Protein AF-A0A848ZI78-F1 (afdb_monomer_lite)

Structure (mmCIF, N/CA/C/O backbone):
data_AF-A0A848ZI78-F1
#
_entry.id   AF-A0A848ZI78-F1
#
loop_
_atom_site.group_PDB
_atom_site.id
_atom_site.type_symbol
_atom_site.label_atom_id
_atom_site.label_alt_id
_atom_site.label_comp_id
_atom_site.label_asym_id
_atom_site.label_entity_id
_atom_site.label_seq_id
_atom_site.pdbx_PDB_ins_code
_atom_site.Cartn_x
_atom_site.Cartn_y
_atom_site.Cartn_z
_atom_site.occupancy
_atom_site.B_iso_or_equiv
_atom_site.auth_seq_id
_atom_site.auth_comp_id
_atom_site.auth_asym_id
_atom_site.auth_atom_id
_atom_site.pdbx_PDB_model_num
ATOM 1 N N . MET A 1 1 ? -12.885 -4.141 -6.920 1.00 75.38 1 MET A N 1
ATOM 2 C CA . MET A 1 1 ? -11.736 -4.502 -6.069 1.00 75.38 1 MET A CA 1
ATOM 3 C C . MET A 1 1 ? -11.711 -6.013 -5.951 1.00 75.38 1 MET A C 1
ATOM 5 O O . MET A 1 1 ? -12.783 -6.585 -5.788 1.00 75.38 1 MET A O 1
ATOM 9 N N . LYS A 1 2 ? -10.540 -6.645 -6.035 1.00 83.25 2 LYS A N 1
ATOM 10 C CA . LYS A 1 2 ? -10.377 -8.096 -5.896 1.00 83.25 2 LYS A CA 1
ATOM 11 C C . LYS A 1 2 ? -9.425 -8.400 -4.746 1.00 83.25 2 LYS A C 1
ATOM 13 O O . LYS A 1 2 ? -8.240 -8.080 -4.825 1.00 83.25 2 LYS A O 1
ATOM 18 N N . ILE A 1 3 ? -9.973 -8.996 -3.688 1.00 86.19 3 ILE A N 1
ATOM 19 C CA . ILE A 1 3 ? -9.254 -9.358 -2.465 1.00 86.19 3 ILE A CA 1
ATOM 20 C C . ILE A 1 3 ? -9.139 -10.881 -2.408 1.00 86.19 3 ILE A C 1
ATOM 22 O O . ILE A 1 3 ? -10.129 -11.587 -2.591 1.00 86.19 3 ILE A O 1
ATOM 26 N N . GLY A 1 4 ? -7.933 -11.374 -2.162 1.00 90.44 4 GLY A N 1
ATOM 27 C CA . GLY A 1 4 ? -7.633 -12.770 -1.881 1.00 90.44 4 GLY A CA 1
ATOM 28 C C . GLY A 1 4 ? -6.796 -12.903 -0.616 1.00 90.44 4 GLY A C 1
ATOM 29 O O . GLY A 1 4 ? -6.452 -11.914 0.034 1.00 90.44 4 GLY A O 1
ATOM 30 N N . VAL A 1 5 ? -6.467 -14.143 -0.281 1.00 94.19 5 VAL A N 1
ATOM 31 C CA . VAL A 1 5 ? -5.531 -14.482 0.788 1.00 94.19 5 VAL A CA 1
ATOM 32 C C . VAL A 1 5 ? -4.508 -15.439 0.194 1.00 94.19 5 VAL A C 1
ATOM 34 O O . VAL A 1 5 ? -4.903 -16.398 -0.472 1.00 94.19 5 VAL A O 1
ATOM 37 N N . ASP A 1 6 ? -3.220 -15.151 0.364 1.00 94.25 6 ASP A N 1
ATOM 38 C CA . ASP A 1 6 ? -2.155 -16.040 -0.110 1.00 94.25 6 ASP A CA 1
ATOM 39 C C . ASP A 1 6 ? -1.918 -17.218 0.855 1.00 94.25 6 ASP A C 1
ATOM 41 O O . ASP A 1 6 ? -2.559 -17.353 1.902 1.00 94.25 6 ASP A O 1
ATOM 45 N N . GLU A 1 7 ? -0.978 -18.095 0.508 1.00 95.38 7 GLU A N 1
ATOM 46 C CA . GLU A 1 7 ? -0.602 -19.246 1.337 1.00 95.38 7 GLU A CA 1
ATOM 47 C C . GLU A 1 7 ? -0.009 -18.859 2.706 1.00 95.38 7 GLU A C 1
ATOM 49 O O . GLU A 1 7 ? -0.057 -19.651 3.650 1.00 95.38 7 GLU A O 1
ATOM 54 N N . PHE A 1 8 ? 0.479 -17.623 2.846 1.00 95.75 8 PHE A N 1
ATOM 55 C CA . PHE A 1 8 ? 1.043 -17.061 4.074 1.00 95.75 8 PHE A CA 1
ATOM 56 C C . PHE A 1 8 ? 0.024 -16.270 4.901 1.00 95.75 8 PHE A C 1
ATOM 58 O O . PHE A 1 8 ? 0.369 -15.718 5.946 1.00 95.75 8 PHE A O 1
ATOM 65 N N . LYS A 1 9 ? -1.248 -16.266 4.488 1.00 92.12 9 LYS A N 1
ATOM 66 C CA . LYS A 1 9 ? -2.347 -15.524 5.120 1.00 92.12 9 LYS A CA 1
ATOM 67 C C . LYS A 1 9 ? -2.232 -14.002 5.004 1.00 92.12 9 LYS A C 1
ATOM 69 O O . LYS A 1 9 ? -2.882 -13.287 5.770 1.00 92.12 9 LYS A O 1
ATOM 74 N N . HIS A 1 10 ? -1.464 -13.488 4.049 1.00 92.00 10 HIS A N 1
ATOM 75 C CA . HIS A 1 10 ? -1.508 -12.070 3.721 1.00 92.00 10 HIS A CA 1
ATOM 76 C C . HIS A 1 10 ? -2.785 -11.750 2.952 1.00 92.00 10 HIS A C 1
ATOM 78 O O . HIS A 1 10 ? -3.228 -12.520 2.099 1.00 92.00 10 HIS A O 1
ATOM 84 N N . ILE A 1 11 ? -3.365 -10.583 3.227 1.00 88.06 11 ILE A N 1
ATOM 85 C CA . ILE A 1 11 ? -4.440 -10.038 2.402 1.00 88.06 11 ILE A CA 1
ATOM 86 C C . ILE A 1 11 ? -3.807 -9.527 1.109 1.00 88.06 11 ILE A C 1
ATOM 88 O O . ILE A 1 11 ? -2.979 -8.618 1.142 1.00 88.06 11 ILE A O 1
ATOM 92 N N . VAL A 1 12 ? -4.211 -10.092 -0.027 1.00 88.44 12 VAL A N 1
ATOM 93 C CA . VAL A 1 12 ? -3.694 -9.710 -1.345 1.00 88.44 12 VAL A CA 1
ATOM 94 C C . VAL A 1 12 ? -4.771 -8.969 -2.118 1.00 88.44 12 VAL A C 1
ATOM 96 O O . VAL A 1 12 ? -5.841 -9.511 -2.393 1.00 88.44 12 VAL A O 1
ATOM 99 N N . ILE A 1 13 ? -4.479 -7.730 -2.503 1.00 83.69 13 ILE A N 1
ATOM 100 C CA . ILE A 1 13 ? -5.366 -6.908 -3.327 1.00 83.69 13 ILE A CA 1
ATOM 101 C C . ILE A 1 13 ? -4.798 -6.900 -4.743 1.00 83.69 13 ILE A C 1
ATOM 103 O O . ILE A 1 13 ? -3.762 -6.299 -4.994 1.00 83.69 13 ILE A O 1
ATOM 107 N N . THR A 1 14 ? -5.463 -7.599 -5.661 1.00 83.88 14 THR A N 1
ATOM 108 C CA . THR A 1 14 ? -4.990 -7.760 -7.053 1.00 83.88 14 THR A CA 1
ATOM 109 C C . THR A 1 14 ? -5.611 -6.754 -8.012 1.00 83.88 14 THR A C 1
ATOM 111 O O . THR A 1 14 ? -5.056 -6.481 -9.068 1.00 83.88 14 THR A O 1
ATOM 114 N N . GLU A 1 15 ? -6.742 -6.161 -7.630 1.00 77.06 15 GLU A N 1
ATOM 115 C CA . GLU A 1 15 ? -7.398 -5.097 -8.384 1.00 77.06 15 GLU A CA 1
ATOM 116 C C . GLU A 1 15 ? -7.979 -4.089 -7.394 1.00 77.06 15 GLU A C 1
ATOM 118 O O . GLU A 1 15 ? -8.813 -4.450 -6.559 1.00 77.06 15 GLU A O 1
ATOM 123 N N . ALA A 1 16 ? -7.580 -2.824 -7.490 1.00 69.81 16 ALA A N 1
ATOM 124 C CA . ALA A 1 16 ? -8.131 -1.728 -6.703 1.00 69.81 16 ALA A CA 1
ATOM 125 C C . ALA A 1 16 ? -8.403 -0.539 -7.631 1.00 69.81 16 ALA A C 1
ATOM 127 O O . ALA A 1 16 ? -7.498 0.199 -7.994 1.00 69.81 16 ALA A O 1
ATOM 128 N N . TYR A 1 17 ? -9.664 -0.352 -8.028 1.00 67.88 17 TYR A N 1
ATOM 129 C CA . TYR A 1 17 ? -10.077 0.797 -8.853 1.00 67.88 17 TYR A CA 1
ATOM 130 C C . TYR A 1 17 ? -10.090 2.119 -8.067 1.00 67.88 17 TYR A C 1
ATOM 132 O O . TYR A 1 17 ? -10.269 3.196 -8.627 1.00 67.88 17 TYR A O 1
ATOM 140 N N . SER A 1 18 ? -9.959 2.040 -6.746 1.00 75.44 18 SER A N 1
ATOM 141 C CA . SER A 1 18 ? -9.899 3.167 -5.822 1.00 75.44 18 SER A CA 1
ATOM 142 C C . SER A 1 18 ? -8.970 2.791 -4.673 1.00 75.44 18 SER A C 1
ATOM 144 O O . SER A 1 18 ? -8.811 1.602 -4.383 1.00 75.44 18 SER A O 1
ATOM 146 N N . GLY A 1 19 ? -8.358 3.793 -4.041 1.00 82.38 19 GLY A N 1
ATOM 147 C CA . GLY A 1 19 ? -7.461 3.576 -2.909 1.00 82.38 19 GLY A CA 1
ATOM 148 C C . GLY A 1 19 ? -8.139 2.822 -1.760 1.00 82.38 19 GLY A C 1
ATOM 149 O O . GLY A 1 19 ? -9.350 2.908 -1.557 1.00 82.38 19 GLY A O 1
ATOM 150 N N . VAL A 1 20 ? -7.340 2.071 -1.016 1.00 87.38 20 VAL A N 1
ATOM 151 C CA . VAL A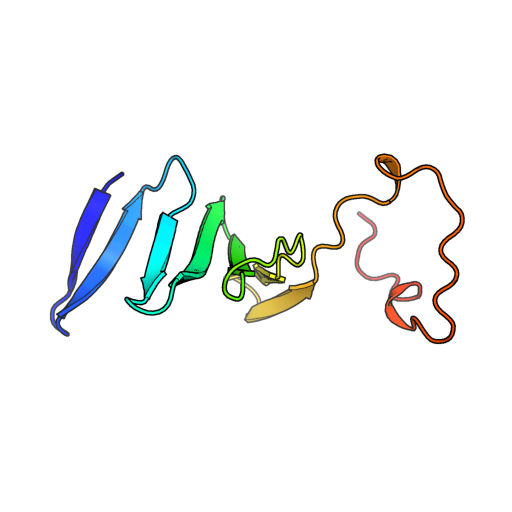 1 20 ? -7.714 1.353 0.201 1.00 87.38 20 VAL A CA 1
ATOM 152 C C . VAL A 1 20 ? -7.332 2.222 1.388 1.00 87.38 20 VAL A C 1
ATOM 154 O O . VAL A 1 20 ? -6.239 2.777 1.417 1.00 87.38 20 VAL A O 1
ATOM 157 N N . MET A 1 21 ? -8.212 2.324 2.377 1.00 89.25 21 MET A N 1
ATOM 158 C CA . MET A 1 21 ? -7.910 2.980 3.645 1.00 89.25 21 MET A CA 1
ATOM 159 C C . MET A 1 21 ? -7.961 1.936 4.753 1.00 89.25 21 MET A C 1
ATOM 161 O O . MET A 1 21 ? -8.971 1.246 4.894 1.00 89.25 21 MET A O 1
ATOM 165 N N . LEU A 1 22 ? -6.888 1.811 5.528 1.00 90.25 22 LEU A N 1
ATOM 166 C CA . LEU A 1 22 ? -6.900 1.038 6.767 1.00 90.25 22 LEU A CA 1
ATOM 167 C C . LEU A 1 22 ? -6.941 2.022 7.931 1.00 90.25 22 LEU A C 1
ATOM 169 O O . LEU A 1 22 ? -6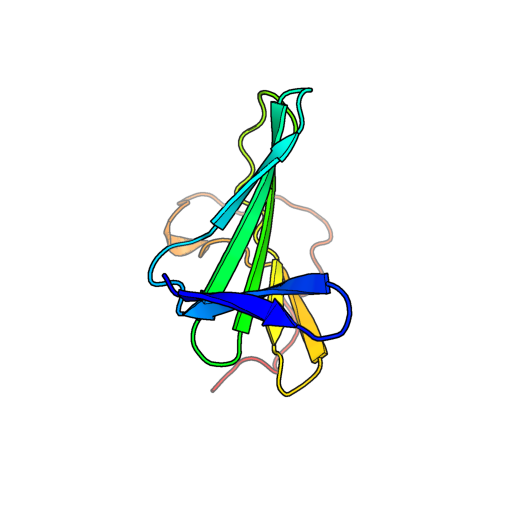.155 2.964 7.966 1.00 90.25 22 LEU A O 1
ATOM 173 N N . GLU A 1 23 ? -7.846 1.798 8.875 1.00 95.00 23 GLU A N 1
ATOM 174 C CA . GLU A 1 23 ? -8.028 2.646 10.051 1.00 95.00 23 GLU A CA 1
ATOM 175 C C . GLU A 1 23 ? -7.817 1.826 11.323 1.00 95.00 23 GLU A C 1
ATOM 177 O O . GLU A 1 23 ? -8.330 0.713 11.459 1.00 95.00 23 GLU A O 1
ATOM 182 N N . THR A 1 24 ? -7.047 2.370 12.262 1.00 95.31 24 THR A N 1
ATOM 183 C CA . THR A 1 24 ? -6.880 1.779 13.589 1.00 95.31 24 THR A CA 1
ATOM 184 C C . THR A 1 24 ? -8.058 2.144 14.488 1.00 95.31 24 THR A C 1
ATOM 186 O O . THR A 1 24 ? -8.702 3.172 14.305 1.00 95.31 24 THR A O 1
ATOM 189 N N . SER A 1 25 ? -8.290 1.373 15.552 1.00 95.94 25 SER A N 1
ATOM 190 C CA . SER A 1 25 ? -9.306 1.701 16.569 1.00 95.94 25 SER A CA 1
ATOM 191 C C . SER A 1 25 ? -9.089 3.059 17.253 1.00 95.94 25 SER A C 1
ATOM 193 O O . SER A 1 25 ? -9.998 3.601 17.877 1.00 95.94 25 SER A O 1
ATOM 195 N N . GLU A 1 26 ? -7.880 3.614 17.165 1.00 96.06 26 GLU A N 1
ATOM 196 C CA . GLU A 1 26 ? -7.541 4.931 17.699 1.00 96.06 26 GLU A CA 1
ATOM 197 C C . GLU A 1 26 ? -7.875 6.069 16.722 1.00 96.06 26 GLU A C 1
ATOM 199 O O . GLU A 1 26 ? -7.903 7.228 17.145 1.00 96.06 26 GLU A O 1
ATOM 204 N N . GLY A 1 27 ? -8.172 5.755 15.457 1.00 93.50 27 GLY A N 1
ATOM 205 C CA . GLY A 1 27 ? -8.500 6.701 14.390 1.00 93.50 27 GLY A CA 1
ATOM 206 C C . GLY A 1 27 ? -7.297 7.172 13.567 1.00 93.50 27 GLY A C 1
ATOM 207 O O . GLY A 1 27 ? -7.395 8.203 12.908 1.00 93.50 27 GLY 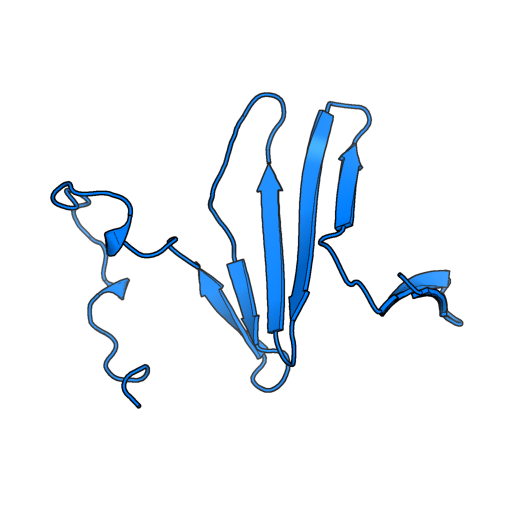A O 1
ATOM 208 N N . ASN A 1 28 ? -6.157 6.476 13.632 1.00 94.06 28 ASN A N 1
ATOM 209 C CA . ASN A 1 28 ? -5.051 6.692 12.692 1.00 94.06 28 ASN A CA 1
ATOM 210 C C . ASN A 1 28 ? -5.351 5.936 11.399 1.00 94.06 28 ASN A C 1
ATOM 212 O O . ASN A 1 28 ? -5.861 4.818 11.461 1.00 94.06 28 ASN A O 1
ATOM 216 N N . GLN A 1 29 ? -5.011 6.511 10.250 1.00 94.25 29 GLN A N 1
ATOM 217 C CA . GLN A 1 29 ? -5.312 5.911 8.958 1.00 94.25 29 GLN A CA 1
ATOM 218 C C . GLN A 1 29 ? -4.061 5.783 8.083 1.00 94.25 29 GLN A C 1
ATOM 220 O O . GLN A 1 29 ? -3.140 6.600 8.147 1.00 94.25 29 GLN A O 1
ATOM 225 N N . ILE A 1 30 ? -4.041 4.746 7.252 1.00 92.06 30 ILE A N 1
ATOM 226 C CA . ILE A 1 30 ? -3.073 4.548 6.174 1.00 92.06 30 ILE A CA 1
ATOM 227 C C . ILE A 1 30 ? -3.837 4.352 4.866 1.00 92.06 30 ILE A C 1
ATOM 229 O O . ILE A 1 30 ? -4.613 3.406 4.713 1.00 92.06 30 ILE A O 1
ATOM 233 N N . GLY A 1 31 ? -3.624 5.277 3.936 1.00 89.56 31 GLY A N 1
ATOM 234 C CA . GLY A 1 31 ? -4.144 5.217 2.579 1.00 89.56 31 GLY A CA 1
ATOM 235 C C . GLY A 1 31 ? -3.151 4.505 1.676 1.00 89.56 31 GLY A C 1
ATOM 236 O O . GLY A 1 31 ? -1.960 4.790 1.727 1.00 89.56 31 GLY A O 1
ATOM 237 N N . ILE A 1 32 ? -3.641 3.586 0.854 1.00 88.56 32 ILE A N 1
ATOM 238 C CA . ILE A 1 32 ? -2.856 2.797 -0.090 1.00 88.56 32 ILE A CA 1
ATOM 239 C C . ILE A 1 32 ? -3.522 2.886 -1.460 1.00 88.56 32 ILE A C 1
ATOM 241 O O . ILE A 1 32 ? -4.717 2.634 -1.585 1.00 88.56 32 ILE A O 1
ATOM 245 N N . CYS A 1 33 ? -2.768 3.194 -2.506 1.00 86.38 33 CYS A N 1
ATOM 246 C CA . CYS A 1 33 ? -3.256 3.170 -3.881 1.00 86.38 33 CYS A CA 1
ATOM 247 C C . CYS A 1 33 ? -2.255 2.433 -4.769 1.00 86.38 33 CYS A C 1
ATOM 249 O O . CYS A 1 33 ? -1.052 2.566 -4.580 1.00 86.38 33 CYS A O 1
ATOM 251 N N . MET A 1 34 ? -2.739 1.651 -5.731 1.00 83.88 34 MET A N 1
ATOM 252 C CA . MET A 1 34 ? -1.889 1.063 -6.766 1.00 83.88 34 MET A CA 1
ATOM 253 C C . MET A 1 34 ? -2.325 1.609 -8.117 1.00 83.88 34 MET A C 1
ATOM 255 O O . MET A 1 34 ? -3.519 1.616 -8.422 1.00 83.88 34 MET A O 1
ATOM 259 N N . ARG A 1 35 ? -1.362 2.064 -8.914 1.00 78.19 35 ARG A N 1
ATOM 260 C CA . ARG A 1 35 ? -1.570 2.520 -10.290 1.00 78.19 35 ARG A CA 1
ATOM 261 C C . ARG A 1 35 ? -0.394 2.056 -11.128 1.00 78.19 35 ARG A C 1
ATOM 263 O O . ARG A 1 35 ? 0.743 2.407 -10.814 1.00 78.19 35 ARG A O 1
ATOM 270 N N . ASP A 1 36 ? -0.677 1.289 -12.173 1.00 82.75 36 ASP A N 1
ATOM 271 C CA . ASP A 1 36 ? 0.335 0.721 -13.064 1.00 82.75 36 ASP A CA 1
ATOM 272 C C . ASP A 1 36 ? 1.451 0.016 -12.261 1.00 82.75 36 ASP A C 1
ATOM 274 O O . ASP A 1 36 ? 1.169 -0.850 -11.432 1.00 82.75 36 ASP A O 1
ATOM 278 N N . ASP A 1 37 ? 2.704 0.430 -12.448 1.00 84.00 37 ASP A N 1
ATOM 279 C CA . ASP A 1 37 ? 3.890 -0.090 -11.756 1.00 84.00 37 ASP A CA 1
ATOM 280 C C . ASP A 1 37 ? 4.225 0.660 -10.453 1.00 84.00 37 ASP A C 1
ATOM 282 O O . ASP A 1 37 ? 5.346 0.582 -9.934 1.00 84.00 37 ASP A O 1
ATOM 286 N N . THR A 1 38 ? 3.274 1.434 -9.925 1.00 85.31 38 THR A N 1
ATOM 287 C CA . THR A 1 38 ? 3.475 2.281 -8.748 1.00 85.31 38 THR A CA 1
ATOM 288 C C . THR A 1 38 ? 2.519 1.944 -7.615 1.00 85.31 38 THR A C 1
ATOM 290 O O . THR A 1 38 ? 1.341 1.637 -7.808 1.00 85.31 38 THR A O 1
ATOM 293 N N . PHE A 1 39 ? 3.056 2.027 -6.405 1.00 87.12 39 PHE A N 1
ATOM 294 C CA . PHE A 1 39 ? 2.328 1.932 -5.150 1.00 87.12 39 PHE A CA 1
ATOM 295 C C . PHE A 1 39 ? 2.445 3.273 -4.429 1.00 87.12 39 PHE A C 1
ATOM 297 O O . PHE A 1 39 ? 3.535 3.827 -4.323 1.00 87.12 39 PHE A O 1
ATOM 304 N N . GLU A 1 40 ? 1.339 3.805 -3.932 1.00 88.62 40 GLU A N 1
ATOM 305 C CA . GLU A 1 40 ? 1.287 5.075 -3.217 1.00 88.62 40 GLU A CA 1
ATOM 306 C C . GLU A 1 40 ? 0.769 4.850 -1.802 1.00 88.62 40 GLU A C 1
ATOM 308 O O . GLU A 1 40 ? -0.217 4.139 -1.601 1.00 88.62 40 GLU A O 1
ATOM 313 N N . ILE A 1 41 ? 1.415 5.482 -0.827 1.00 90.75 41 ILE A N 1
ATOM 314 C CA . ILE A 1 41 ? 1.059 5.411 0.589 1.00 90.75 41 ILE A CA 1
ATOM 315 C C . ILE A 1 41 ? 0.875 6.814 1.157 1.00 90.75 41 ILE A C 1
ATOM 317 O O . ILE A 1 41 ? 1.658 7.711 0.861 1.00 90.75 41 ILE A O 1
ATOM 321 N N . ASN A 1 42 ? -0.141 6.994 1.995 1.00 89.62 42 ASN A N 1
ATOM 322 C CA . ASN A 1 42 ? -0.336 8.190 2.807 1.00 89.62 42 ASN A CA 1
ATOM 323 C C . ASN A 1 42 ? -0.582 7.781 4.258 1.00 89.62 42 ASN A C 1
ATOM 325 O O . ASN A 1 42 ? -1.365 6.871 4.525 1.00 89.62 42 ASN A O 1
ATOM 329 N N . ILE A 1 43 ? 0.070 8.464 5.191 1.00 90.12 43 ILE A N 1
ATOM 330 C CA . ILE A 1 43 ? -0.112 8.267 6.627 1.00 90.12 43 ILE A CA 1
ATOM 331 C C . ILE A 1 43 ? -0.897 9.461 7.149 1.00 90.12 43 ILE A C 1
ATOM 333 O O . ILE A 1 43 ? -0.418 10.595 7.079 1.00 90.12 43 ILE A O 1
ATOM 337 N N . LEU A 1 44 ? -2.086 9.199 7.689 1.00 90.62 44 LEU A N 1
ATOM 338 C CA . LEU A 1 44 ? -2.987 10.208 8.231 1.00 90.62 44 LEU A CA 1
ATOM 339 C C . LEU A 1 44 ? -3.139 9.980 9.741 1.00 90.62 44 LEU A C 1
ATOM 341 O O . LEU A 1 44 ? -3.930 9.135 10.175 1.00 90.62 44 LEU A O 1
ATOM 345 N N . PRO A 1 45 ? -2.367 10.695 10.577 1.00 92.44 45 PRO A N 1
ATOM 346 C CA . PRO A 1 45 ? -2.562 10.656 12.017 1.00 92.44 45 PRO A CA 1
ATOM 347 C C . PRO A 1 45 ? -3.976 11.100 12.391 1.00 92.44 45 PRO A C 1
ATOM 349 O O . PRO A 1 45 ? -4.589 11.932 11.718 1.00 92.44 45 PRO A O 1
ATOM 352 N N . LYS A 1 46 ? -4.486 10.588 13.511 1.00 92.62 46 LYS A N 1
ATOM 353 C CA . LYS A 1 46 ? -5.814 10.934 14.022 1.00 92.62 46 LYS A CA 1
ATOM 354 C C . LYS A 1 46 ? -6.044 12.449 14.024 1.00 92.62 46 LYS A C 1
ATOM 356 O O . LYS A 1 46 ? -5.271 13.197 14.624 1.00 92.62 46 LYS A O 1
ATOM 361 N N . LYS A 1 47 ? -7.171 12.881 13.440 1.00 85.75 47 LYS A N 1
ATOM 362 C CA . LYS A 1 47 ? -7.592 14.295 13.327 1.00 85.75 47 LYS A CA 1
ATOM 363 C C . LYS A 1 47 ? -6.613 15.186 12.543 1.00 85.75 47 LYS A C 1
ATOM 365 O O . LYS A 1 47 ? -6.689 16.406 12.666 1.00 85.75 47 LYS A O 1
ATOM 370 N N . GLN A 1 48 ? -5.711 14.610 11.754 1.00 84.06 48 GLN A N 1
ATOM 371 C CA . GLN A 1 48 ? -4.832 15.354 10.861 1.00 84.06 48 GLN A CA 1
ATOM 372 C C . GLN A 1 48 ? -5.165 15.012 9.414 1.00 84.06 48 GLN A C 1
ATOM 374 O O . GLN A 1 48 ? -5.427 13.862 9.073 1.00 84.06 48 GLN A O 1
ATOM 379 N N . HIS A 1 49 ? -5.132 16.030 8.562 1.00 74.12 49 HIS A N 1
ATOM 380 C CA . HIS A 1 49 ? -5.164 15.851 7.121 1.00 74.12 49 HIS A CA 1
ATOM 381 C C . HIS A 1 49 ? -3.753 16.069 6.597 1.00 74.12 49 HIS A C 1
ATOM 383 O O . HIS A 1 49 ? -3.168 17.132 6.794 1.00 74.12 49 HIS A O 1
ATOM 389 N N . THR A 1 50 ? -3.205 15.048 5.953 1.00 73.19 50 THR A N 1
ATOM 390 C CA . THR A 1 50 ? -1.891 15.080 5.321 1.00 73.19 50 THR A CA 1
ATOM 391 C C . THR A 1 50 ? -2.078 14.796 3.833 1.00 73.19 50 THR A C 1
ATOM 393 O O . THR A 1 50 ? -2.794 13.874 3.444 1.00 73.19 50 THR A O 1
ATOM 396 N N . ASN A 1 51 ? -1.429 15.599 2.989 1.00 73.50 51 ASN A N 1
ATOM 397 C CA . ASN A 1 51 ? -1.314 15.343 1.548 1.00 73.50 51 ASN A CA 1
ATOM 398 C C . ASN A 1 51 ? 0.067 14.772 1.196 1.00 73.50 51 ASN A C 1
ATOM 400 O O . ASN A 1 51 ? 0.522 14.879 0.060 1.00 73.50 51 ASN A O 1
ATOM 404 N N . ASN A 1 52 ? 0.732 14.169 2.181 1.00 82.38 52 ASN A N 1
ATOM 405 C CA . ASN A 1 52 ? 2.063 13.607 2.028 1.00 82.38 52 ASN A CA 1
ATOM 406 C C . ASN A 1 52 ? 1.918 12.187 1.495 1.00 82.38 52 ASN A C 1
ATOM 408 O O . ASN A 1 52 ? 1.838 11.227 2.258 1.00 82.38 52 ASN A O 1
ATOM 412 N N . TRP A 1 53 ? 1.831 12.075 0.177 1.00 85.50 53 TRP A N 1
ATOM 413 C CA . TRP A 1 53 ? 1.851 10.787 -0.492 1.00 85.50 53 TRP A CA 1
ATOM 414 C C . T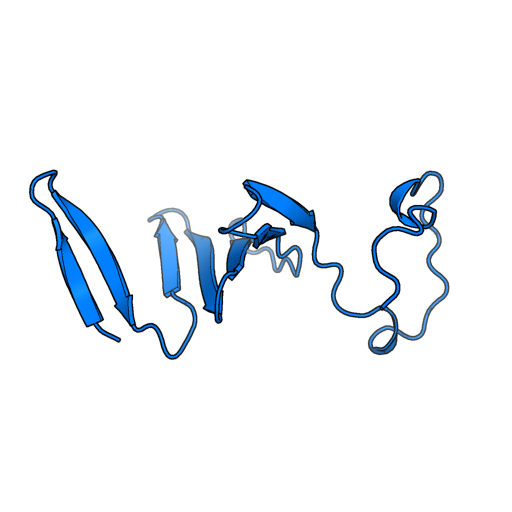RP A 1 53 ? 3.292 10.403 -0.798 1.00 85.50 53 TRP A C 1
ATOM 416 O O . TRP A 1 53 ? 4.048 11.195 -1.351 1.00 85.50 53 TRP A O 1
ATOM 426 N N . TRP A 1 54 ? 3.675 9.175 -0.483 1.00 89.38 54 TRP A N 1
ATOM 427 C CA . TRP A 1 54 ? 4.929 8.591 -0.944 1.00 89.38 54 TRP A CA 1
ATOM 428 C C . TRP A 1 54 ? 4.625 7.596 -2.053 1.00 89.38 54 TRP A C 1
ATOM 430 O O . TRP A 1 54 ? 3.749 6.749 -1.900 1.00 89.38 54 TRP A O 1
ATOM 440 N N . ARG A 1 55 ? 5.354 7.692 -3.162 1.00 89.25 55 ARG A N 1
ATOM 441 C CA . ARG A 1 55 ? 5.276 6.770 -4.291 1.00 89.25 55 ARG A CA 1
ATOM 442 C C . ARG A 1 55 ? 6.458 5.821 -4.260 1.00 89.25 55 ARG A C 1
ATOM 444 O O . ARG A 1 55 ? 7.603 6.246 -4.138 1.00 89.25 55 ARG A O 1
ATOM 451 N N . VAL A 1 56 ? 6.177 4.544 -4.442 1.00 89.88 56 VAL A N 1
ATOM 452 C CA . VAL A 1 56 ? 7.148 3.474 -4.626 1.00 89.88 56 VAL A CA 1
ATOM 453 C C . VAL A 1 56 ? 7.030 2.990 -6.066 1.00 89.88 56 VAL A C 1
ATOM 455 O O . VAL A 1 56 ? 5.956 2.572 -6.498 1.00 89.88 56 VAL A O 1
ATOM 458 N N . ASN A 1 57 ? 8.125 3.053 -6.818 1.00 90.12 57 ASN A N 1
ATOM 459 C CA . ASN A 1 57 ? 8.214 2.430 -8.134 1.00 90.12 57 ASN A CA 1
ATOM 460 C C . ASN A 1 57 ? 8.574 0.948 -7.945 1.00 90.12 57 ASN A C 1
ATOM 462 O O . ASN A 1 57 ? 9.669 0.630 -7.482 1.00 90.12 57 ASN A O 1
ATOM 466 N N . MET A 1 58 ? 7.660 0.041 -8.293 1.00 87.94 58 MET A N 1
ATOM 467 C CA . MET A 1 58 ? 7.809 -1.391 -8.008 1.00 87.94 58 MET A CA 1
ATOM 468 C C . MET A 1 58 ? 8.813 -2.100 -8.930 1.00 87.94 58 MET A C 1
ATOM 470 O O . MET A 1 58 ? 9.289 -3.177 -8.587 1.00 87.94 58 MET A O 1
ATOM 474 N N . GLN A 1 59 ? 9.181 -1.498 -10.065 1.00 91.00 59 GLN A N 1
ATOM 475 C CA . GLN A 1 59 ? 10.199 -2.043 -10.972 1.00 91.00 59 GLN A CA 1
ATOM 476 C C . GLN A 1 59 ? 11.624 -1.737 -10.499 1.00 91.00 59 GLN A C 1
ATOM 478 O O . GLN A 1 59 ? 12.525 -2.558 -10.643 1.00 91.00 59 GLN A O 1
ATOM 483 N N . THR A 1 60 ? 11.836 -0.542 -9.943 1.00 92.50 60 THR A N 1
ATOM 484 C CA . THR A 1 60 ? 13.164 -0.042 -9.548 1.00 92.50 60 THR A CA 1
ATOM 485 C C . THR A 1 60 ? 13.409 -0.090 -8.042 1.00 92.50 60 THR A C 1
ATOM 487 O O . THR A 1 60 ? 14.549 0.043 -7.607 1.00 92.50 60 THR A O 1
ATOM 490 N N . GLY A 1 61 ? 12.354 -0.230 -7.235 1.00 88.19 61 GLY A N 1
ATOM 491 C CA . GLY A 1 61 ? 12.411 -0.157 -5.774 1.00 88.19 61 GLY A CA 1
ATOM 492 C C . GLY A 1 61 ? 12.639 1.254 -5.217 1.00 88.19 61 GLY A C 1
ATOM 493 O O 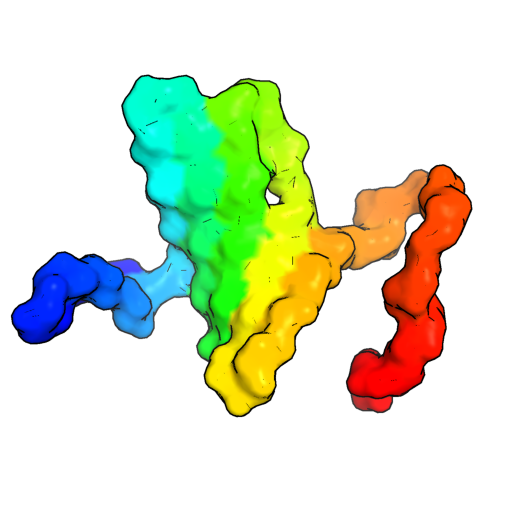. GLY A 1 61 ? 12.803 1.408 -4.007 1.00 88.19 61 GLY A O 1
ATOM 494 N N . LYS A 1 62 ? 12.663 2.293 -6.064 1.00 89.25 62 LYS A N 1
ATOM 495 C CA . LYS A 1 62 ? 12.863 3.683 -5.631 1.00 89.25 62 LYS A CA 1
ATOM 496 C C . LYS A 1 62 ? 11.613 4.234 -4.941 1.00 89.25 62 LYS A C 1
ATOM 498 O O . LYS A 1 62 ? 10.489 3.975 -5.377 1.00 89.25 62 LYS A O 1
ATOM 503 N N . ILE A 1 63 ? 11.828 5.042 -3.904 1.00 89.06 63 ILE A N 1
ATOM 504 C CA . ILE A 1 63 ? 10.780 5.729 -3.141 1.00 89.06 63 ILE A CA 1
ATOM 505 C C . ILE A 1 63 ? 10.949 7.237 -3.328 1.00 89.06 63 ILE A C 1
ATOM 507 O O . ILE A 1 63 ? 12.052 7.753 -3.157 1.00 89.06 63 ILE A O 1
ATOM 511 N N . ALA A 1 64 ? 9.865 7.937 -3.651 1.00 87.31 64 ALA A N 1
ATOM 512 C CA . ALA A 1 64 ? 9.834 9.388 -3.799 1.00 87.31 64 ALA A CA 1
ATOM 513 C C . ALA A 1 64 ? 8.634 9.981 -3.050 1.00 87.31 64 ALA A C 1
ATOM 515 O O . ALA A 1 64 ? 7.560 9.382 -3.005 1.00 87.31 64 ALA A O 1
ATOM 516 N N . SER A 1 65 ? 8.797 11.173 -2.475 1.00 82.62 65 SER A N 1
ATOM 517 C CA . SER A 1 65 ? 7.653 11.948 -1.990 1.00 82.62 65 SER A CA 1
ATOM 518 C C . SER A 1 65 ? 6.932 12.554 -3.188 1.00 82.62 65 SER A C 1
ATOM 520 O O . SER A 1 65 ? 7.543 13.270 -3.977 1.00 82.62 65 SER A O 1
ATOM 522 N N . ILE A 1 66 ? 5.631 12.314 -3.302 1.00 73.25 66 ILE A N 1
ATOM 523 C CA . ILE A 1 66 ? 4.762 13.097 -4.169 1.00 73.25 66 ILE A CA 1
ATOM 524 C C . ILE A 1 66 ? 4.441 14.370 -3.392 1.00 73.25 66 ILE A C 1
ATOM 526 O O . ILE A 1 66 ? 3.614 14.375 -2.482 1.00 73.25 66 ILE A O 1
ATOM 530 N N . ILE A 1 67 ? 5.128 15.457 -3.724 1.00 61.31 67 ILE A N 1
ATOM 531 C CA . ILE A 1 67 ? 4.594 16.779 -3.413 1.00 61.31 67 ILE A CA 1
ATOM 532 C C . ILE A 1 67 ? 3.474 16.969 -4.443 1.00 61.31 67 ILE A C 1
ATOM 534 O O . ILE A 1 67 ? 3.783 16.919 -5.634 1.00 61.31 67 ILE A O 1
ATOM 538 N N . PRO A 1 68 ? 2.189 17.079 -4.051 1.00 53.47 68 PRO A N 1
ATOM 539 C CA . PRO A 1 68 ? 1.138 17.380 -5.019 1.00 53.47 68 PRO A CA 1
ATOM 540 C C . PRO A 1 68 ? 1.556 18.634 -5.785 1.00 53.47 68 PRO A C 1
ATOM 542 O O . PRO A 1 68 ? 2.026 19.582 -5.151 1.00 53.47 68 PRO A O 1
ATOM 545 N N . ASP A 1 69 ? 1.463 18.580 -7.118 1.00 44.16 69 ASP A N 1
ATOM 546 C CA . ASP A 1 69 ? 1.998 19.592 -8.029 1.00 44.16 69 ASP A CA 1
ATOM 547 C C . ASP A 1 69 ? 1.862 21.000 -7.456 1.00 44.16 69 ASP A C 1
ATOM 549 O O . ASP A 1 69 ? 0.776 21.466 -7.092 1.00 44.16 69 ASP A O 1
ATOM 553 N N . ARG A 1 70 ? 3.007 21.679 -7.390 1.00 38.06 70 ARG A N 1
ATOM 554 C CA . ARG A 1 70 ? 3.151 23.059 -6.922 1.00 38.06 70 ARG A CA 1
ATOM 555 C C . ARG A 1 70 ? 2.279 24.038 -7.730 1.00 38.06 70 ARG A C 1
ATOM 557 O O . ARG A 1 70 ? 2.009 25.134 -7.254 1.00 38.06 70 ARG A O 1
ATOM 564 N N . ASP A 1 71 ? 1.768 23.600 -8.879 1.00 41.47 71 ASP A N 1
ATOM 565 C CA . ASP A 1 71 ? 0.859 24.330 -9.766 1.00 41.47 71 ASP A CA 1
ATOM 566 C C . ASP A 1 71 ? -0.601 24.395 -9.265 1.00 41.47 71 ASP A C 1
ATOM 568 O O . ASP A 1 71 ? -1.419 25.098 -9.854 1.00 41.47 71 ASP A O 1
ATOM 572 N N . LEU A 1 72 ? -0.955 23.703 -8.172 1.00 43.91 72 LEU A N 1
ATOM 573 C CA . LEU A 1 72 ? -2.260 23.861 -7.501 1.00 43.91 72 LEU A CA 1
ATOM 574 C C . LEU A 1 72 ? -2.201 24.709 -6.222 1.00 43.91 72 LEU A C 1
ATOM 576 O O . LEU A 1 72 ? -3.226 24.907 -5.567 1.00 43.91 72 LEU A O 1
ATOM 580 N N . LEU A 1 73 ? -1.025 25.220 -5.858 1.00 45.56 73 LEU A N 1
ATOM 581 C CA . LEU A 1 73 ? -0.829 26.086 -4.700 1.00 45.56 73 LEU A CA 1
ATOM 582 C C . LEU A 1 73 ? -0.013 27.306 -5.134 1.00 45.56 73 LEU A C 1
ATOM 584 O O . LEU A 1 73 ? 1.186 27.382 -4.873 1.00 45.56 73 LEU A O 1
ATOM 588 N N . ASP A 1 74 ? -0.677 28.263 -5.789 1.00 36.75 74 ASP A N 1
ATOM 589 C CA . ASP A 1 74 ? -0.134 29.594 -6.075 1.00 36.75 74 ASP A CA 1
ATOM 590 C C . ASP A 1 74 ? 0.387 30.251 -4.783 1.00 36.75 74 ASP A C 1
ATOM 592 O O . ASP A 1 74 ? -0.348 30.859 -4.002 1.00 36.75 74 ASP A O 1
ATOM 596 N N . GLY A 1 75 ? 1.689 30.109 -4.549 1.00 43.06 75 GLY A N 1
ATOM 597 C CA . GLY A 1 75 ? 2.414 30.719 -3.447 1.00 43.06 75 GLY A CA 1
ATOM 598 C C . GLY A 1 75 ? 3.899 30.338 -3.488 1.00 43.06 75 GLY A C 1
ATOM 599 O O . GLY A 1 75 ? 4.236 29.177 -3.732 1.00 43.06 75 GLY A O 1
ATOM 600 N N . PRO A 1 76 ? 4.834 31.284 -3.278 1.00 37.19 76 PRO A N 1
ATOM 601 C CA . PRO A 1 76 ? 6.259 30.977 -3.301 1.00 37.19 76 PRO A CA 1
ATOM 602 C C . PRO A 1 76 ? 6.617 29.996 -2.172 1.00 37.19 76 PRO A C 1
ATOM 604 O O . PRO A 1 76 ? 6.330 30.240 -1.000 1.00 37.19 76 PRO A O 1
ATOM 607 N N . CYS A 1 77 ? 7.255 28.878 -2.536 1.00 40.41 77 CYS A N 1
ATOM 608 C CA . CYS A 1 77 ? 7.793 27.899 -1.593 1.00 40.41 77 CYS A CA 1
ATOM 609 C C . CYS A 1 77 ? 8.918 28.553 -0.786 1.00 40.41 77 CYS A C 1
ATOM 611 O O . CYS A 1 77 ? 10.011 28.770 -1.303 1.00 40.41 77 CYS A O 1
ATOM 613 N N . ASN A 1 78 ? 8.629 28.874 0.472 1.00 40.53 78 ASN A N 1
ATOM 614 C CA . ASN A 1 78 ? 9.589 29.371 1.453 1.00 40.53 78 ASN A CA 1
ATOM 615 C C . ASN A 1 78 ? 9.992 28.238 2.406 1.00 40.53 78 ASN A C 1
ATOM 617 O O . ASN A 1 78 ? 9.783 28.336 3.614 1.00 40.53 78 ASN A O 1
ATOM 621 N N . ILE A 1 79 ? 10.539 27.148 1.865 1.00 45.62 79 ILE A N 1
ATOM 622 C CA . ILE A 1 79 ? 11.224 26.136 2.676 1.00 45.62 79 ILE A CA 1
ATOM 623 C C . ILE A 1 79 ? 12.725 26.313 2.419 1.00 45.62 79 ILE A C 1
ATOM 625 O O . ILE A 1 79 ? 13.182 25.973 1.325 1.00 45.62 79 ILE A O 1
ATOM 629 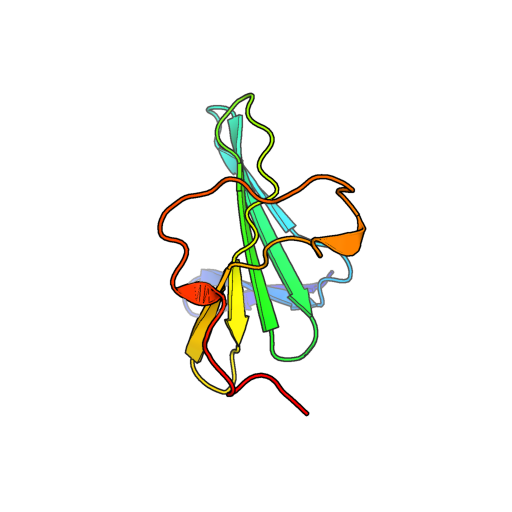N N . PRO A 1 80 ? 13.490 26.882 3.370 1.00 37.09 80 PRO A N 1
ATOM 630 C CA . PRO A 1 80 ? 14.942 26.851 3.292 1.00 37.09 80 PRO A CA 1
ATOM 631 C C . PRO A 1 80 ? 15.381 25.381 3.384 1.00 37.09 80 PRO A C 1
ATOM 633 O O . PRO A 1 80 ? 14.850 24.643 4.211 1.00 37.09 80 PRO A O 1
ATOM 636 N N . ASP A 1 81 ? 16.319 24.976 2.526 1.00 41.66 81 ASP A N 1
ATOM 637 C CA . ASP A 1 81 ? 17.003 23.668 2.534 1.00 41.66 81 ASP A CA 1
ATOM 638 C C . ASP A 1 81 ? 16.265 22.474 1.885 1.00 41.66 81 ASP A C 1
ATOM 640 O O . ASP A 1 81 ? 16.449 21.320 2.271 1.00 41.66 81 ASP A O 1
ATOM 644 N N . CYS A 1 82 ? 15.452 22.710 0.847 1.00 40.28 82 CYS A N 1
ATOM 645 C CA . CYS A 1 82 ? 14.933 21.628 -0.001 1.00 40.28 82 CYS A CA 1
ATOM 646 C C . CYS A 1 82 ? 15.903 21.299 -1.158 1.00 40.28 82 CYS A C 1
ATOM 648 O O . CYS A 1 82 ? 15.728 21.777 -2.281 1.00 40.28 82 CYS A O 1
ATOM 650 N N . ASP A 1 83 ? 16.888 20.432 -0.899 1.00 45.03 83 ASP A N 1
ATOM 651 C CA . ASP A 1 83 ? 17.834 19.893 -1.901 1.00 45.03 83 ASP A CA 1
ATOM 652 C C . ASP A 1 83 ? 17.169 19.000 -2.977 1.00 45.03 83 ASP A C 1
ATOM 654 O O . ASP A 1 83 ? 17.816 18.554 -3.921 1.00 45.03 83 ASP A O 1
ATOM 658 N N . ILE A 1 84 ? 15.857 18.754 -2.886 1.00 47.31 84 ILE A N 1
ATOM 659 C CA . ILE A 1 84 ? 15.100 17.906 -3.828 1.00 47.31 84 ILE A CA 1
ATOM 660 C C . ILE A 1 84 ? 14.874 18.614 -5.179 1.00 47.31 84 ILE A C 1
ATOM 662 O O . ILE A 1 84 ? 14.537 17.982 -6.175 1.00 47.31 84 ILE A O 1
ATOM 666 N N . CYS A 1 85 ? 15.093 19.929 -5.254 1.00 43.41 85 CYS A N 1
ATOM 667 C CA . CYS A 1 85 ? 14.798 20.720 -6.453 1.00 43.41 85 CYS A CA 1
ATOM 668 C C . CYS A 1 85 ? 15.887 20.645 -7.544 1.00 43.41 85 CYS A C 1
ATOM 670 O O . CYS A 1 85 ? 15.788 21.364 -8.536 1.00 43.41 85 CYS A O 1
ATOM 672 N N . GLY A 1 86 ? 16.940 19.845 -7.346 1.00 39.41 86 GLY A N 1
ATOM 673 C CA . GLY A 1 86 ? 18.143 19.860 -8.180 1.00 39.41 86 GLY A CA 1
ATOM 674 C C . GLY A 1 86 ? 18.482 18.561 -8.905 1.00 39.41 86 GLY A C 1
ATOM 675 O O . GLY A 1 86 ? 19.556 18.516 -9.496 1.00 39.41 86 GLY A O 1
ATOM 676 N N . ASP A 1 87 ? 17.638 17.525 -8.866 1.00 40.28 87 ASP A N 1
ATOM 677 C CA . ASP A 1 87 ? 17.970 16.239 -9.495 1.00 40.28 87 ASP A CA 1
ATOM 678 C C . ASP A 1 87 ? 17.485 16.203 -10.965 1.00 40.28 87 ASP A C 1
ATOM 680 O O . ASP A 1 87 ? 16.274 16.173 -11.211 1.00 40.28 87 ASP A O 1
ATOM 684 N N . PRO A 1 88 ? 18.387 16.248 -11.969 1.00 46.69 88 PRO A N 1
ATOM 685 C CA . PRO A 1 88 ? 18.022 16.326 -13.389 1.00 46.69 88 PRO A CA 1
ATOM 686 C C . PRO A 1 88 ? 17.447 15.014 -13.959 1.00 46.69 88 PRO A C 1
ATOM 688 O O . PRO A 1 88 ? 16.976 14.991 -15.098 1.00 46.69 88 PRO A O 1
ATOM 691 N N . ASP A 1 89 ? 17.427 13.939 -13.169 1.00 46.91 89 ASP A N 1
ATOM 692 C CA . ASP A 1 89 ? 17.079 12.578 -13.600 1.00 46.91 89 ASP A CA 1
ATOM 693 C C . ASP A 1 89 ? 15.571 12.320 -13.812 1.00 46.91 89 ASP A C 1
ATOM 695 O O . ASP A 1 89 ? 15.168 11.193 -14.106 1.00 46.91 89 ASP A O 1
ATOM 699 N N . PHE A 1 90 ? 14.721 13.347 -13.710 1.00 44.69 90 PHE A N 1
ATOM 700 C CA . PHE A 1 90 ? 13.275 13.254 -13.973 1.00 44.69 90 PHE A CA 1
ATOM 701 C C . PHE A 1 90 ? 12.795 14.110 -15.156 1.00 44.69 90 PHE A C 1
ATOM 703 O O . PHE A 1 90 ? 11.616 14.450 -15.237 1.00 44.69 90 PHE A O 1
ATOM 710 N N . SER A 1 91 ? 13.683 14.430 -16.101 1.00 39.06 91 SER A N 1
ATOM 711 C CA . SER A 1 91 ? 13.301 15.046 -17.378 1.00 39.06 91 SER A CA 1
ATOM 712 C C . SER A 1 91 ? 13.305 14.011 -18.509 1.00 39.06 91 SER A C 1
ATOM 714 O O . SER A 1 91 ? 14.351 13.636 -19.036 1.00 39.06 91 SER A O 1
ATOM 716 N N . GLY A 1 92 ? 12.109 13.515 -18.836 1.00 36.38 92 GLY A N 1
ATOM 717 C CA . GLY A 1 92 ? 11.797 13.011 -20.176 1.00 36.38 92 GLY A CA 1
ATOM 718 C C . GLY A 1 92 ? 11.463 14.162 -21.114 1.00 36.38 92 GLY A C 1
ATOM 719 O O . GLY A 1 92 ? 10.981 15.201 -20.607 1.00 36.38 92 GLY A O 1
#

Sequence (92 aa):
MKIGVDEFKHIVITEAYSGVMLETSEGNQIGICMRDDTFEINILPKKQHTNNWWRVNMQTGKIASIIPDRDLLDGPCNIPDCDICGDPDFSG

pLDDT: mean 74.53, std 20.75, range [36.38, 96.06]

Secondary structure (DSSP, 8-state):
-EEEE-TT--EEEEE-SS-EEEE-TTS-EEEEEEETTEEEEEEE-TT-----EEEEETTT--EEEE---GGGS-S----TT-GGGG-GGG--

Foldseek 3Di:
DDWDADPVRDIDDPDDPDWDWDADPVGWIWIWDDDDQKIKIDTAGHPRDDPFIWIARNVVRDIDTPPPDCVVPPDDDPDPPPPVVPDPVPDD

Radius of gyration: 16.39 Å; chains: 1; bounding box: 30×50×38 Å